Protein AF-A0A2W6CBW2-F1 (afdb_monomer_lite)

pLDDT: mean 90.57, std 8.63, range [43.09, 98.19]

Foldseek 3Di:
DDPVVVVVVVVVVVVVVLLVVLVVVVVQLVVVVVVVVVDDDDCVVPPVVVVVVVVVVVVVLVVCCVVPVLSNLVVLLVVLVVLLVVLVVVLVVCVCQVVAADDDPCCVPNHHDRTPNVSSNVSSVSSVVSNVVSVVVSPDDPDD

Sequence (144 aa):
MTHEELRRAHDRVATSRAEQDNEMFHLLIIEELIAKAGRRQPQIKFFWLPQSIAFVYYQLSWLHFVLNPSWSYRLNADFEDHAEHEYMTMVAENPDWDSEPFESSFADDFGHFDSLADAFRQIGHDERVHKLESEALMTKPRFR

Structure (mmCIF, N/CA/C/O backbone):
data_AF-A0A2W6CBW2-F1
#
_entry.id   AF-A0A2W6CBW2-F1
#
loop_
_atom_site.group_PDB
_atom_site.id
_atom_site.type_symbol
_atom_site.label_atom_id
_atom_site.label_alt_id
_atom_site.label_comp_id
_atom_site.label_asym_id
_atom_site.label_entity_id
_atom_site.label_seq_id
_atom_site.pdbx_PDB_ins_code
_atom_site.Cartn_x
_atom_site.Cartn_y
_atom_site.Cartn_z
_atom_site.occupancy
_atom_site.B_iso_or_equiv
_atom_site.auth_seq_id
_atom_site.auth_comp_id
_atom_site.auth_asym_id
_atom_site.auth_atom_id
_atom_site.pdbx_PDB_model_num
ATOM 1 N N . MET A 1 1 ? 7.281 -3.355 -34.199 1.00 60.97 1 MET A N 1
ATOM 2 C CA . MET A 1 1 ? 6.600 -3.990 -33.063 1.00 60.97 1 MET A CA 1
ATOM 3 C C . MET A 1 1 ? 5.712 -5.101 -33.595 1.00 60.97 1 MET A C 1
ATOM 5 O O . MET A 1 1 ? 4.825 -4.814 -34.393 1.00 60.97 1 MET A O 1
ATOM 9 N N . THR A 1 2 ? 6.008 -6.352 -33.266 1.00 84.38 2 THR A N 1
ATOM 10 C CA . THR A 1 2 ? 5.213 -7.527 -33.647 1.00 84.38 2 THR A CA 1
ATOM 11 C C . THR A 1 2 ? 3.962 -7.637 -32.765 1.00 84.38 2 THR A C 1
ATOM 13 O O . THR A 1 2 ? 3.872 -7.008 -31.710 1.00 84.38 2 THR A O 1
ATOM 16 N N . HIS A 1 3 ? 2.971 -8.434 -33.179 1.00 82.81 3 HIS A N 1
ATOM 17 C CA . HIS A 1 3 ? 1.759 -8.676 -32.379 1.00 82.81 3 HIS A CA 1
ATOM 18 C C . HIS A 1 3 ? 2.082 -9.275 -30.994 1.00 82.81 3 HIS A C 1
ATOM 20 O O . HIS A 1 3 ? 1.404 -8.983 -30.012 1.00 82.81 3 HIS A O 1
ATOM 26 N N . GLU A 1 4 ? 3.145 -10.077 -30.897 1.00 83.12 4 GLU A N 1
ATOM 27 C CA . GLU A 1 4 ? 3.628 -10.642 -29.634 1.00 83.12 4 GLU A CA 1
ATOM 28 C C . GLU A 1 4 ? 4.209 -9.564 -28.703 1.00 83.12 4 GLU A C 1
ATOM 30 O O . GLU A 1 4 ? 3.902 -9.541 -27.512 1.00 83.12 4 GLU A O 1
ATOM 35 N N . GLU A 1 5 ? 4.989 -8.623 -29.242 1.00 83.25 5 GLU A N 1
ATOM 36 C CA . GLU A 1 5 ? 5.547 -7.500 -28.476 1.00 83.25 5 GLU A CA 1
ATOM 37 C C . GLU A 1 5 ? 4.452 -6.554 -27.964 1.00 83.25 5 GLU A C 1
ATOM 39 O O . GLU A 1 5 ? 4.510 -6.110 -26.819 1.00 83.25 5 GLU A O 1
ATOM 44 N N . LEU A 1 6 ? 3.425 -6.291 -28.782 1.00 86.06 6 LEU A N 1
ATOM 45 C CA . LEU A 1 6 ? 2.241 -5.520 -28.385 1.00 86.06 6 LEU A CA 1
ATOM 46 C C . LEU A 1 6 ? 1.495 -6.181 -27.226 1.00 86.06 6 LEU A C 1
ATOM 48 O O . LEU A 1 6 ? 1.119 -5.504 -26.271 1.00 86.06 6 LEU A O 1
ATOM 52 N N . ARG A 1 7 ? 1.304 -7.502 -27.299 1.00 87.12 7 ARG A N 1
ATOM 53 C CA . ARG A 1 7 ? 0.619 -8.256 -26.248 1.00 87.12 7 ARG A CA 1
ATOM 54 C C . ARG A 1 7 ? 1.418 -8.249 -24.948 1.00 87.12 7 ARG A C 1
ATOM 56 O O . ARG A 1 7 ? 0.867 -7.931 -23.907 1.00 87.12 7 ARG A O 1
ATOM 63 N N . ARG A 1 8 ? 2.736 -8.458 -25.018 1.00 84.88 8 ARG A N 1
ATOM 64 C CA . ARG A 1 8 ? 3.623 -8.367 -23.848 1.00 84.88 8 ARG A CA 1
ATOM 65 C C . ARG A 1 8 ? 3.617 -6.971 -23.213 1.00 84.88 8 ARG A C 1
ATOM 67 O O . ARG A 1 8 ? 3.644 -6.857 -21.991 1.00 84.88 8 ARG A O 1
ATOM 74 N N . ALA A 1 9 ? 3.600 -5.914 -24.026 1.00 84.31 9 ALA A N 1
ATOM 75 C CA . ALA A 1 9 ? 3.503 -4.543 -23.530 1.00 84.31 9 ALA A CA 1
ATOM 76 C C . ALA A 1 9 ? 2.151 -4.280 -22.850 1.00 84.31 9 ALA A C 1
ATOM 78 O O . ALA A 1 9 ? 2.122 -3.691 -21.773 1.00 84.31 9 ALA A O 1
ATOM 79 N N . HIS A 1 10 ? 1.054 -4.752 -23.449 1.00 88.31 10 HIS A N 1
ATOM 80 C CA . HIS A 1 10 ? -0.281 -4.683 -22.857 1.00 88.31 10 HIS A CA 1
ATOM 81 C C . HIS A 1 10 ? -0.342 -5.414 -21.512 1.00 88.31 10 HIS A C 1
ATOM 83 O O . HIS A 1 10 ? -0.787 -4.829 -20.530 1.00 88.31 10 HIS A O 1
ATOM 89 N N . ASP A 1 11 ? 0.155 -6.650 -21.451 1.00 87.38 11 ASP A N 1
ATOM 90 C CA . ASP A 1 11 ? 0.137 -7.459 -20.231 1.00 87.38 11 ASP A CA 1
ATOM 91 C C . ASP A 1 11 ? 0.930 -6.772 -19.112 1.00 87.38 11 ASP A C 1
AT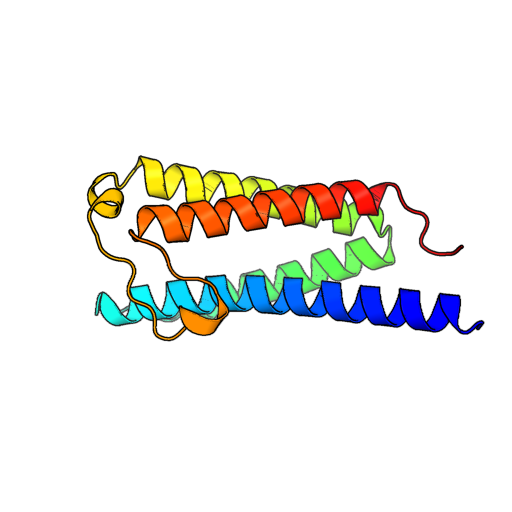OM 93 O O . ASP A 1 11 ? 0.448 -6.667 -17.992 1.00 87.38 11 ASP A O 1
ATOM 97 N N . ARG A 1 12 ? 2.086 -6.174 -19.433 1.00 84.75 12 ARG A N 1
ATOM 98 C CA . ARG A 1 12 ? 2.864 -5.387 -18.464 1.00 84.75 12 ARG A CA 1
ATOM 99 C C . ARG A 1 12 ? 2.113 -4.157 -17.945 1.00 84.75 12 ARG A C 1
ATOM 101 O O . ARG A 1 12 ? 2.240 -3.826 -16.771 1.00 84.75 12 ARG A O 1
ATOM 108 N N . VAL A 1 13 ? 1.368 -3.462 -18.805 1.00 87.06 13 VAL A N 1
ATOM 109 C CA . VAL A 1 13 ? 0.538 -2.320 -18.386 1.00 87.06 13 VAL A CA 1
ATOM 110 C C . VAL A 1 13 ? -0.608 -2.787 -17.493 1.00 87.06 13 VAL A C 1
ATOM 112 O O . VAL A 1 13 ? -0.906 -2.119 -16.510 1.00 87.06 13 VAL A O 1
ATOM 115 N N . ALA A 1 14 ? -1.240 -3.915 -17.821 1.00 89.50 14 ALA A N 1
ATOM 116 C CA . ALA A 1 14 ? -2.316 -4.481 -17.018 1.00 89.50 14 ALA A CA 1
ATOM 117 C C . ALA A 1 14 ? -1.821 -4.889 -15.622 1.00 89.50 14 ALA A C 1
ATOM 119 O O . ALA A 1 14 ? -2.433 -4.491 -14.639 1.00 89.50 14 ALA A O 1
ATOM 120 N N . THR A 1 15 ? -0.685 -5.591 -15.535 1.00 85.50 15 THR A N 1
ATOM 121 C CA . THR A 1 15 ? -0.060 -5.959 -14.255 1.00 85.50 15 THR A CA 1
ATOM 122 C C . THR A 1 15 ? 0.290 -4.725 -13.425 1.00 85.50 15 THR A C 1
ATOM 124 O O . THR A 1 15 ? -0.145 -4.621 -12.290 1.00 85.50 15 THR A O 1
ATOM 127 N N . SER A 1 16 ? 0.962 -3.733 -14.019 1.00 85.25 16 SER A N 1
ATOM 128 C CA . SER A 1 16 ? 1.349 -2.518 -13.288 1.00 85.25 16 SER A CA 1
ATOM 129 C C . SER A 1 16 ? 0.154 -1.699 -12.789 1.00 85.25 16 SER A C 1
ATOM 131 O O . SER A 1 16 ? 0.277 -0.988 -11.798 1.00 85.25 16 SER A O 1
ATOM 133 N N . ARG A 1 17 ? -0.995 -1.762 -13.474 1.00 89.50 17 ARG A N 1
ATOM 134 C CA . ARG A 1 17 ? -2.233 -1.143 -12.983 1.00 89.50 17 ARG A CA 1
ATOM 135 C C . ARG A 1 17 ? -2.816 -1.918 -11.815 1.00 89.50 17 ARG A C 1
ATOM 137 O O . ARG A 1 17 ? -3.189 -1.294 -10.840 1.00 89.50 17 ARG A O 1
ATOM 144 N N . ALA A 1 18 ? -2.846 -3.245 -11.906 1.00 88.94 18 ALA A N 1
ATOM 145 C CA . ALA A 1 18 ? -3.330 -4.082 -10.817 1.00 88.94 18 ALA A CA 1
ATOM 146 C C . ALA A 1 18 ? -2.498 -3.895 -9.535 1.00 88.94 18 ALA A C 1
ATOM 148 O O . ALA A 1 18 ? -3.083 -3.773 -8.468 1.00 88.94 18 ALA A O 1
ATOM 149 N N . GLU A 1 19 ? -1.168 -3.793 -9.646 1.00 88.38 19 GLU A N 1
ATOM 150 C CA . GLU A 1 19 ? -0.273 -3.454 -8.523 1.00 88.38 19 GLU A CA 1
ATOM 151 C C . GLU A 1 19 ? -0.618 -2.074 -7.929 1.00 88.38 19 GLU A C 1
ATOM 153 O O . GLU A 1 19 ? -0.816 -1.938 -6.729 1.00 88.38 19 GLU A O 1
ATOM 158 N N . GLN A 1 20 ? -0.778 -1.041 -8.768 1.00 90.00 20 GLN A N 1
ATOM 159 C CA . GLN A 1 20 ? -1.157 0.303 -8.296 1.00 90.00 20 GLN A CA 1
ATOM 160 C C . GLN A 1 20 ? -2.539 0.345 -7.636 1.00 90.00 20 GLN A C 1
ATOM 162 O O . GLN A 1 20 ? -2.742 1.090 -6.677 1.00 90.00 20 GLN A O 1
ATOM 167 N N . ASP A 1 21 ? -3.491 -0.416 -8.169 1.00 92.75 21 ASP A N 1
ATOM 168 C CA . ASP A 1 21 ? -4.830 -0.518 -7.606 1.00 92.75 21 ASP A CA 1
ATOM 169 C C . ASP A 1 21 ? -4.778 -1.251 -6.252 1.00 92.75 21 ASP A C 1
ATOM 171 O O . ASP A 1 21 ? -5.430 -0.812 -5.309 1.00 92.75 21 ASP A O 1
ATOM 175 N N . ASN A 1 22 ? -3.955 -2.299 -6.116 1.00 94.12 22 ASN A N 1
ATOM 176 C CA . ASN A 1 22 ? -3.745 -3.025 -4.857 1.00 94.12 22 ASN A CA 1
ATOM 177 C C . ASN A 1 22 ? -3.207 -2.106 -3.743 1.00 94.12 22 ASN A C 1
ATOM 179 O O . ASN A 1 22 ? -3.842 -2.003 -2.694 1.00 94.12 22 ASN A O 1
ATOM 183 N N . GLU A 1 23 ? -2.153 -1.336 -4.025 1.00 92.50 23 GLU A N 1
ATOM 184 C CA . GLU A 1 23 ? -1.611 -0.306 -3.119 1.00 92.50 23 GLU A CA 1
ATOM 185 C C . GLU A 1 23 ? -2.668 0.734 -2.708 1.00 92.50 23 GLU A C 1
ATOM 187 O O . GLU A 1 23 ? -2.782 1.148 -1.550 1.00 92.50 23 GLU A O 1
ATOM 192 N N . MET A 1 24 ? -3.496 1.169 -3.666 1.00 94.62 24 MET A N 1
ATOM 193 C CA . MET A 1 24 ? -4.590 2.100 -3.386 1.00 94.62 24 MET A CA 1
ATOM 194 C C . MET A 1 24 ? -5.637 1.472 -2.458 1.00 94.62 24 MET A C 1
ATOM 196 O O . MET A 1 24 ? -6.130 2.145 -1.551 1.00 94.62 24 MET A O 1
ATOM 200 N N . PHE A 1 25 ? -5.976 0.195 -2.649 1.00 95.62 25 PHE A N 1
ATOM 201 C CA . PHE A 1 25 ? -6.925 -0.499 -1.781 1.00 95.62 25 PHE A CA 1
ATOM 202 C C . PHE A 1 25 ? -6.412 -0.637 -0.351 1.00 95.62 25 PHE A C 1
ATOM 204 O O . PHE A 1 25 ? -7.198 -0.422 0.573 1.00 95.62 25 PHE A O 1
ATOM 211 N N . HIS A 1 26 ? -5.117 -0.896 -0.141 1.00 96.06 26 HIS A N 1
ATOM 212 C CA . HIS A 1 26 ? -4.531 -0.907 1.205 1.00 96.06 26 HIS A CA 1
ATOM 213 C C . HIS A 1 26 ? -4.794 0.419 1.933 1.00 96.06 26 HIS A C 1
ATOM 215 O O . HIS A 1 26 ? -5.286 0.431 3.065 1.00 96.06 26 HIS A O 1
ATOM 221 N N . LEU A 1 27 ? -4.551 1.550 1.258 1.00 94.00 27 LEU A N 1
ATOM 222 C CA . LEU A 1 27 ? -4.800 2.886 1.810 1.00 94.00 27 LEU A CA 1
ATOM 223 C C . LEU A 1 27 ? -6.284 3.134 2.100 1.00 94.00 27 LEU A C 1
ATOM 225 O O . LEU A 1 27 ? -6.618 3.644 3.172 1.00 94.00 27 LEU A O 1
ATOM 229 N N . LEU A 1 28 ? -7.172 2.768 1.173 1.00 95.00 28 LEU A N 1
ATOM 230 C CA . LEU A 1 28 ? -8.618 2.957 1.322 1.00 95.00 28 LEU A CA 1
ATOM 231 C C . LEU A 1 28 ? -9.188 2.144 2.489 1.00 95.00 28 LEU A C 1
ATOM 233 O O . LEU A 1 28 ? -10.008 2.656 3.253 1.00 95.00 28 LEU A O 1
ATOM 237 N N . ILE A 1 29 ? -8.723 0.906 2.665 1.00 95.44 29 ILE A N 1
ATOM 238 C CA . ILE A 1 29 ? -9.117 0.046 3.786 1.00 95.44 29 ILE A CA 1
ATOM 239 C C . ILE A 1 29 ? -8.675 0.669 5.110 1.00 95.44 29 ILE A C 1
ATOM 241 O O . ILE A 1 29 ? -9.480 0.803 6.033 1.00 95.44 29 ILE A O 1
ATOM 245 N N . ILE A 1 30 ? -7.419 1.110 5.206 1.00 93.62 30 ILE A N 1
ATOM 246 C CA . ILE A 1 30 ? -6.899 1.745 6.423 1.00 93.62 30 ILE A CA 1
ATOM 247 C 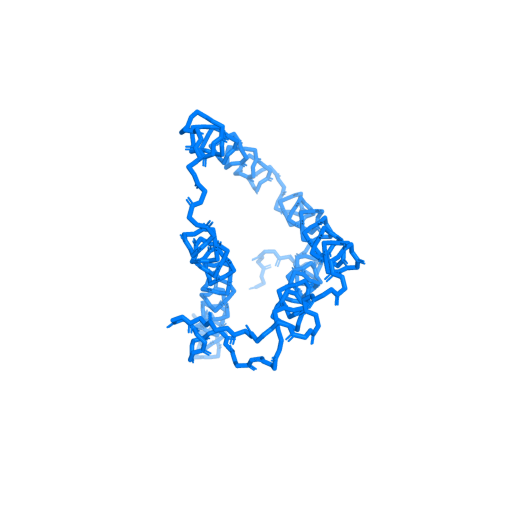C . ILE A 1 30 ? -7.653 3.049 6.724 1.00 93.62 30 ILE A C 1
ATOM 249 O O . ILE A 1 30 ? -7.995 3.310 7.881 1.00 93.62 30 ILE A O 1
ATOM 253 N N . GLU A 1 31 ? -7.957 3.862 5.709 1.00 92.38 31 GLU A N 1
ATOM 254 C CA . GLU A 1 31 ? -8.727 5.097 5.875 1.00 92.38 31 GLU A CA 1
ATOM 255 C C . GLU A 1 31 ? -10.156 4.818 6.363 1.00 92.38 31 GLU A C 1
ATOM 257 O O . GLU A 1 31 ? -10.634 5.484 7.288 1.00 92.38 31 GLU A O 1
ATOM 262 N N . GLU A 1 32 ? -10.820 3.796 5.819 1.00 94.31 32 GLU A N 1
ATOM 263 C CA . GLU A 1 32 ? -12.143 3.369 6.272 1.00 94.31 32 GLU A CA 1
ATOM 264 C C . GLU A 1 32 ? -12.119 2.909 7.738 1.00 94.31 32 GLU A C 1
ATOM 266 O O . GLU A 1 32 ? -12.967 3.329 8.532 1.00 94.31 32 GLU A O 1
ATOM 271 N N . LEU A 1 33 ? -11.126 2.106 8.134 1.00 93.31 33 LEU A N 1
ATOM 272 C CA . LEU A 1 33 ? -10.953 1.656 9.519 1.00 93.31 33 LEU A CA 1
ATOM 273 C C . LEU A 1 33 ? -10.706 2.836 10.472 1.00 93.31 33 LEU A C 1
ATOM 275 O O . LEU A 1 33 ? -11.318 2.928 11.542 1.00 93.31 33 LEU A O 1
ATOM 279 N N . ILE A 1 34 ? -9.862 3.789 10.072 1.00 91.19 34 ILE A N 1
ATOM 280 C CA . ILE A 1 34 ? -9.609 5.024 10.826 1.00 91.19 34 ILE A CA 1
ATOM 281 C C . ILE A 1 34 ? -10.895 5.843 10.987 1.00 91.19 34 ILE A C 1
ATOM 283 O O . ILE A 1 34 ? -11.176 6.344 12.083 1.00 91.19 34 ILE A O 1
ATOM 287 N N . ALA A 1 35 ? -11.681 5.980 9.917 1.00 91.06 35 ALA A N 1
ATOM 288 C CA . ALA A 1 35 ? -12.945 6.701 9.940 1.00 91.06 35 ALA A CA 1
ATOM 289 C C . ALA A 1 35 ? -13.958 6.024 10.878 1.00 91.06 35 ALA A C 1
ATOM 291 O O . ALA A 1 35 ? -14.583 6.706 11.697 1.00 91.06 35 ALA A O 1
ATOM 292 N N . LYS A 1 36 ? -14.059 4.686 10.833 1.00 91.19 36 LYS A N 1
ATOM 293 C CA . LYS A 1 36 ? -14.906 3.878 11.729 1.00 91.19 36 LYS A CA 1
ATOM 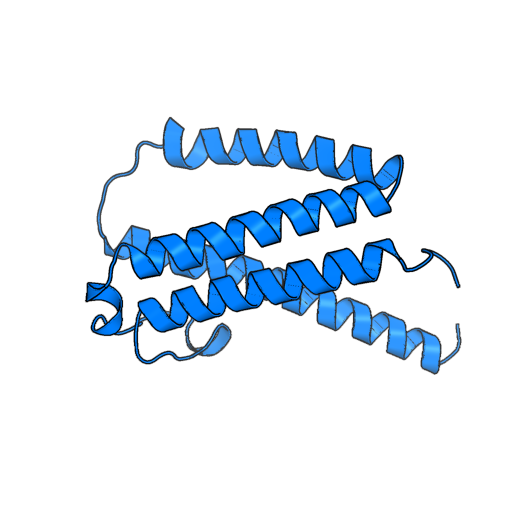294 C C . LYS A 1 36 ? -14.500 4.004 13.198 1.00 91.19 36 LYS A C 1
ATOM 296 O O . LYS A 1 36 ? -15.368 4.084 14.064 1.00 91.19 36 LYS A O 1
ATOM 301 N N . ALA A 1 37 ? -13.203 4.120 13.490 1.00 88.94 37 ALA A N 1
ATOM 302 C CA . ALA A 1 37 ? -12.708 4.311 14.854 1.00 88.94 37 ALA A CA 1
ATOM 303 C C . ALA A 1 37 ? -13.136 5.655 15.486 1.00 88.94 37 ALA A C 1
ATOM 305 O O . ALA A 1 37 ? -12.986 5.842 16.697 1.00 88.94 37 ALA A O 1
ATOM 306 N N . GLY A 1 38 ? -13.635 6.616 14.694 1.00 86.31 38 GLY A N 1
ATOM 307 C CA . GLY A 1 38 ? -14.207 7.881 15.175 1.00 86.31 38 GLY A CA 1
ATOM 308 C C . GLY A 1 38 ? -13.211 8.823 15.866 1.00 86.31 38 GLY A C 1
ATOM 309 O O . GLY A 1 38 ? -13.608 9.800 16.509 1.00 86.31 38 GLY A O 1
ATOM 310 N N . ARG A 1 39 ? -11.904 8.548 15.771 1.00 84.25 39 ARG A N 1
ATOM 311 C CA . ARG A 1 39 ? -10.860 9.321 16.456 1.00 84.25 39 ARG A CA 1
ATOM 312 C C . ARG A 1 39 ? -10.520 10.579 15.662 1.00 84.25 39 ARG A C 1
ATOM 314 O O . ARG A 1 39 ? -10.154 10.516 14.493 1.00 84.25 39 ARG A O 1
ATOM 321 N N . ARG A 1 40 ? -10.564 11.744 16.316 1.00 80.19 40 ARG A N 1
ATOM 322 C CA . ARG A 1 40 ? -10.103 13.000 15.705 1.00 80.19 40 ARG A CA 1
ATOM 323 C C . ARG A 1 40 ? -8.586 12.998 15.560 1.00 80.19 40 ARG A C 1
ATOM 325 O O . ARG A 1 40 ? -7.868 12.959 16.557 1.00 80.19 40 ARG A O 1
ATOM 332 N N . GLN A 1 41 ? -8.114 13.105 14.323 1.00 84.19 41 GLN A N 1
ATOM 333 C CA . GLN A 1 41 ? -6.693 13.163 14.009 1.00 84.19 41 GLN A CA 1
ATOM 334 C C . GLN A 1 41 ? -6.228 14.613 13.773 1.00 84.19 41 GLN A C 1
ATOM 336 O O . GLN A 1 41 ? -6.856 15.347 13.005 1.00 84.19 41 GLN A O 1
ATOM 341 N N . PRO A 1 42 ? -5.138 15.075 14.415 1.00 88.62 42 PRO A N 1
ATOM 342 C CA . PRO A 1 42 ? -4.566 16.389 14.139 1.00 88.62 42 PRO A CA 1
ATOM 343 C C . PRO A 1 42 ? -4.012 16.470 12.708 1.00 88.62 42 PRO A C 1
ATOM 345 O O . PRO A 1 42 ? -3.070 15.761 12.355 1.00 88.62 42 PRO A O 1
ATOM 348 N N . GLN A 1 43 ? -4.542 17.403 11.911 1.00 86.44 43 GLN A N 1
ATOM 349 C CA . GLN A 1 43 ? -4.216 17.549 10.483 1.00 86.44 43 GLN A CA 1
ATOM 350 C C . GLN A 1 43 ? -2.722 17.760 10.195 1.00 86.44 43 GLN A C 1
ATOM 352 O O . GLN A 1 43 ? -2.219 17.291 9.182 1.00 86.44 43 GLN A O 1
ATOM 357 N N . ILE A 1 44 ? -1.972 18.429 11.075 1.00 88.00 44 ILE A N 1
ATOM 358 C CA . ILE A 1 44 ? -0.527 18.617 10.858 1.00 88.00 44 ILE A CA 1
ATOM 359 C C . ILE A 1 44 ? 0.203 17.268 10.834 1.00 88.00 44 ILE A C 1
ATOM 361 O O . ILE A 1 44 ? 1.027 17.028 9.956 1.00 88.00 44 ILE A O 1
ATOM 365 N N . LYS A 1 45 ? -0.123 16.377 11.777 1.00 88.44 45 LYS A N 1
ATOM 366 C CA . LYS A 1 45 ? 0.549 15.083 11.921 1.00 88.44 45 LYS A CA 1
ATOM 367 C C . LYS A 1 45 ? 0.075 14.067 10.883 1.00 88.44 45 LYS A C 1
ATOM 369 O O . LYS A 1 45 ? 0.895 13.313 10.384 1.00 88.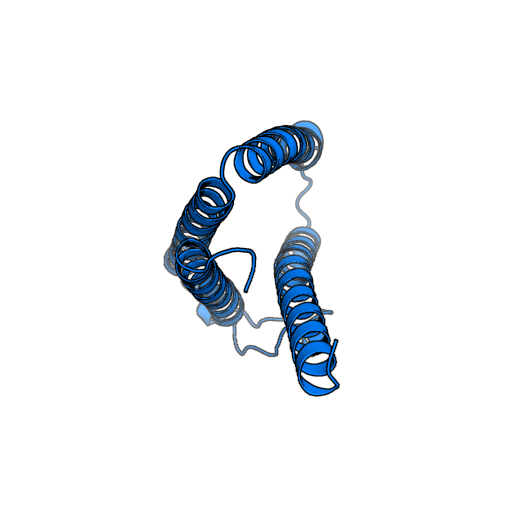44 45 LYS A O 1
ATOM 374 N N . PHE A 1 46 ? -1.222 14.042 10.585 1.00 86.50 46 PHE A N 1
ATOM 375 C CA . PHE A 1 46 ? -1.829 12.976 9.779 1.00 86.50 46 PHE A CA 1
ATOM 376 C C . PHE A 1 46 ? -2.130 13.372 8.328 1.00 86.50 46 PHE A C 1
ATOM 378 O O . PHE A 1 46 ? -2.461 12.511 7.529 1.00 86.50 46 PHE A O 1
ATOM 385 N N . PHE A 1 47 ? -1.972 14.648 7.962 1.00 88.31 47 PHE A N 1
ATOM 386 C CA . PHE A 1 47 ? -2.088 15.104 6.573 1.00 88.31 47 PHE A CA 1
ATOM 387 C C . PHE A 1 47 ? -0.796 15.777 6.099 1.00 88.31 47 PHE A C 1
ATOM 389 O O . PHE A 1 47 ? -0.106 15.252 5.232 1.00 88.31 47 PHE A O 1
ATOM 396 N N . TRP A 1 48 ? -0.403 16.905 6.696 1.00 92.31 48 TRP A N 1
ATOM 397 C CA . TRP A 1 48 ? 0.720 17.705 6.178 1.00 92.31 48 TRP A CA 1
ATOM 398 C C . TRP A 1 48 ? 2.075 17.004 6.255 1.00 92.31 48 TRP A C 1
ATOM 400 O O . TRP A 1 48 ? 2.885 17.128 5.333 1.00 92.31 48 TRP A O 1
ATOM 410 N N . LEU A 1 49 ? 2.327 16.269 7.338 1.00 91.81 49 LEU A N 1
ATOM 411 C CA . LEU A 1 49 ? 3.558 15.506 7.489 1.00 91.81 49 LEU A CA 1
ATOM 412 C C . LEU A 1 49 ? 3.667 14.385 6.429 1.00 91.81 49 LEU A C 1
ATOM 414 O O . LEU A 1 49 ? 4.654 14.417 5.693 1.00 91.81 49 LEU A O 1
ATOM 418 N N . PRO A 1 50 ? 2.675 13.482 6.250 1.00 89.81 50 PRO A N 1
ATOM 419 C CA . PRO A 1 50 ? 2.676 12.512 5.152 1.00 89.81 50 PRO A CA 1
ATOM 420 C C . PRO A 1 50 ? 2.857 13.139 3.768 1.00 89.81 50 PRO A C 1
ATOM 422 O O . PRO A 1 50 ? 3.685 12.666 2.999 1.00 89.81 50 PRO A O 1
ATOM 425 N N . GLN A 1 51 ? 2.168 14.246 3.466 1.00 92.50 51 GLN A N 1
ATOM 426 C CA . GLN A 1 51 ? 2.312 14.937 2.176 1.00 92.50 51 GLN A CA 1
ATOM 427 C C . GLN A 1 51 ? 3.737 15.463 1.949 1.00 92.50 51 GLN A C 1
ATOM 429 O O . GLN A 1 51 ? 4.281 15.366 0.850 1.00 92.50 51 GLN A O 1
ATOM 434 N N . SER A 1 52 ? 4.370 15.991 2.999 1.00 92.44 52 SER A N 1
ATOM 435 C CA . SER A 1 52 ? 5.752 16.479 2.922 1.00 92.44 52 SER A CA 1
ATOM 436 C C . SER A 1 52 ? 6.737 15.329 2.705 1.00 92.44 52 SER A C 1
ATOM 438 O O . SER A 1 52 ? 7.647 15.437 1.885 1.00 92.44 52 SER A O 1
ATOM 440 N N . ILE A 1 53 ? 6.530 14.218 3.417 1.00 92.31 53 ILE A N 1
ATOM 441 C CA . ILE A 1 53 ? 7.324 12.995 3.288 1.00 92.31 53 ILE A CA 1
ATOM 442 C C . ILE A 1 53 ? 7.180 12.415 1.872 1.00 92.31 53 ILE A C 1
ATOM 444 O O . ILE A 1 53 ? 8.189 12.192 1.206 1.00 92.31 53 ILE A O 1
ATOM 448 N N . ALA A 1 54 ? 5.949 12.264 1.376 1.00 90.19 54 ALA A N 1
ATOM 449 C CA . ALA A 1 54 ? 5.657 11.776 0.029 1.00 90.19 54 ALA A CA 1
ATOM 450 C C . ALA A 1 54 ? 6.313 12.647 -1.051 1.00 90.19 54 ALA A C 1
ATOM 452 O O . ALA A 1 54 ? 6.932 12.127 -1.979 1.00 90.19 54 ALA A O 1
ATOM 453 N N . PHE A 1 55 ? 6.255 13.976 -0.906 1.00 93.31 55 PHE A N 1
ATOM 454 C CA . PHE A 1 55 ? 6.923 14.890 -1.830 1.00 93.31 55 PHE A CA 1
ATOM 455 C C . PHE A 1 55 ? 8.437 14.658 -1.873 1.00 93.31 55 PHE A C 1
ATOM 457 O O . PHE A 1 55 ? 9.001 14.529 -2.959 1.00 93.31 55 PHE A O 1
ATOM 464 N N . VAL A 1 56 ? 9.100 14.585 -0.714 1.00 93.19 56 VAL A N 1
ATOM 465 C CA . VAL A 1 56 ? 10.549 14.337 -0.643 1.00 93.19 56 VAL A CA 1
ATOM 466 C C . VAL A 1 56 ? 10.895 12.987 -1.269 1.00 93.19 56 VAL A C 1
ATOM 468 O O . VAL A 1 56 ? 11.808 12.914 -2.094 1.00 93.19 56 VAL A O 1
ATOM 471 N N . TYR A 1 57 ? 10.143 11.936 -0.942 1.00 88.31 57 TYR A N 1
ATOM 472 C CA . TYR A 1 57 ? 10.385 10.602 -1.487 1.00 88.31 57 TYR A CA 1
ATOM 473 C C . TYR A 1 57 ? 10.181 10.519 -2.990 1.00 88.31 57 TYR A C 1
ATOM 475 O O . TYR A 1 57 ? 10.977 9.867 -3.665 1.00 88.31 57 TYR A O 1
ATOM 483 N N . TYR A 1 58 ? 9.191 11.220 -3.538 1.00 90.44 58 TYR A N 1
ATOM 484 C CA . TYR A 1 58 ? 9.018 11.306 -4.982 1.00 90.44 58 TYR A CA 1
ATOM 485 C C . TYR A 1 58 ? 10.271 11.883 -5.660 1.00 90.44 58 TYR A C 1
ATOM 487 O O . TYR A 1 58 ? 10.763 11.311 -6.634 1.00 90.44 58 TYR A O 1
ATOM 495 N N . GLN A 1 59 ? 10.844 12.968 -5.117 1.00 93.19 59 GLN A N 1
ATOM 496 C CA . GLN A 1 59 ? 12.066 13.560 -5.679 1.00 93.19 59 GLN A CA 1
ATOM 497 C C . GLN A 1 59 ? 13.257 12.592 -5.608 1.00 93.19 59 GLN A C 1
ATOM 499 O O . GLN A 1 59 ? 14.008 12.467 -6.577 1.00 93.19 59 GLN A O 1
ATOM 504 N N . LEU A 1 60 ? 13.425 11.892 -4.480 1.00 90.06 60 LEU A N 1
ATOM 505 C CA . LEU A 1 60 ? 14.508 10.920 -4.293 1.00 90.06 60 LEU A CA 1
ATOM 506 C C . LEU A 1 60 ? 14.364 9.714 -5.226 1.00 90.06 60 LEU A C 1
ATOM 508 O O . LEU A 1 60 ? 15.336 9.323 -5.874 1.00 90.06 60 LEU A O 1
ATOM 512 N N . SER A 1 61 ? 13.154 9.171 -5.343 1.00 85.12 61 SER A N 1
ATOM 513 C CA . SER A 1 61 ? 12.845 8.028 -6.206 1.00 85.12 61 SER A CA 1
ATOM 514 C C . SER A 1 61 ? 13.072 8.374 -7.673 1.00 85.12 61 SER A C 1
ATOM 516 O O . SER A 1 61 ? 13.733 7.630 -8.396 1.00 85.12 61 SER A O 1
ATOM 518 N N . TRP A 1 62 ? 12.615 9.553 -8.106 1.00 89.88 62 TRP A N 1
ATOM 519 C CA . TRP A 1 62 ? 12.867 10.045 -9.458 1.00 89.88 62 TRP A CA 1
ATOM 520 C C . TRP A 1 62 ? 14.365 10.214 -9.738 1.00 89.88 62 TRP A C 1
ATOM 522 O O . TRP A 1 62 ? 14.856 9.751 -10.771 1.00 89.88 62 TRP A O 1
ATOM 532 N N . LEU A 1 63 ? 15.115 10.819 -8.811 1.00 91.50 63 LEU A N 1
ATOM 533 C CA . LEU A 1 63 ? 16.560 10.992 -8.956 1.00 91.50 63 LEU A CA 1
ATOM 534 C C . LEU A 1 63 ? 17.281 9.638 -9.048 1.00 91.50 63 LEU A C 1
ATOM 536 O O . LEU A 1 63 ? 18.117 9.449 -9.932 1.00 91.50 63 LEU A O 1
ATOM 540 N N . HIS A 1 64 ? 16.930 8.684 -8.181 1.00 85.38 64 HIS A N 1
ATOM 541 C CA . HIS A 1 64 ? 17.446 7.316 -8.234 1.00 85.38 64 HIS A CA 1
ATOM 542 C C . HIS A 1 64 ? 17.151 6.672 -9.585 1.00 85.38 64 HIS A C 1
ATOM 544 O O . HIS A 1 64 ? 18.060 6.141 -10.216 1.00 85.38 64 HIS A O 1
ATOM 550 N N . PHE A 1 65 ? 15.912 6.773 -10.061 1.00 83.38 65 PHE A N 1
ATOM 551 C CA . PHE A 1 65 ? 15.499 6.179 -11.323 1.00 83.38 65 PHE A CA 1
ATOM 552 C C . PHE A 1 65 ? 16.274 6.736 -12.525 1.00 83.38 65 PHE A C 1
ATOM 554 O O . PHE A 1 65 ? 16.680 5.971 -13.402 1.00 83.38 65 PHE A O 1
ATOM 561 N N . VAL A 1 66 ? 16.512 8.052 -12.569 1.00 86.62 66 VAL A N 1
ATOM 562 C CA . VAL A 1 66 ? 17.262 8.695 -13.661 1.00 86.62 66 VAL A CA 1
ATOM 563 C C . VAL A 1 66 ? 18.748 8.331 -13.624 1.00 86.62 66 VAL A C 1
ATOM 565 O O . VAL A 1 66 ? 19.344 8.115 -14.679 1.00 86.62 66 VAL A O 1
ATOM 568 N N . LEU A 1 67 ? 19.353 8.255 -12.434 1.00 88.75 67 LEU A N 1
ATOM 569 C CA . LEU A 1 67 ? 20.777 7.944 -12.280 1.00 88.75 67 LEU A CA 1
ATOM 570 C C . LEU A 1 67 ? 21.073 6.456 -12.488 1.00 88.75 67 LEU A C 1
ATOM 572 O O . LEU A 1 67 ? 21.997 6.099 -13.220 1.00 88.75 67 LEU A O 1
ATOM 576 N N . ASN A 1 68 ? 20.304 5.588 -11.835 1.00 83.75 68 ASN A N 1
ATOM 577 C CA . ASN A 1 68 ? 20.397 4.146 -11.978 1.00 83.75 68 ASN A CA 1
ATOM 578 C C . ASN A 1 68 ? 19.063 3.480 -11.593 1.00 83.75 68 ASN A C 1
ATOM 580 O O . ASN A 1 68 ? 18.769 3.342 -10.403 1.00 83.75 68 ASN A O 1
ATOM 584 N N . PRO A 1 69 ? 18.286 2.979 -12.569 1.00 82.44 69 PRO A N 1
ATOM 585 C CA . PRO A 1 69 ? 16.998 2.345 -12.308 1.00 82.44 69 PRO A CA 1
ATOM 586 C C . PRO A 1 69 ? 17.040 1.230 -11.254 1.00 82.44 69 PRO A C 1
ATOM 588 O O . PRO A 1 69 ? 16.084 1.081 -10.497 1.00 82.44 69 PRO A O 1
ATOM 591 N N . SER A 1 70 ? 18.145 0.481 -11.140 1.00 86.19 70 SER A N 1
ATOM 592 C CA . SER A 1 70 ? 18.258 -0.579 -10.128 1.00 86.19 70 SER A CA 1
ATOM 593 C C . SER A 1 70 ? 18.262 -0.040 -8.698 1.00 86.19 70 SER A C 1
ATOM 595 O O . SER A 1 70 ? 17.833 -0.741 -7.787 1.00 86.19 70 SER A O 1
ATOM 597 N N . TRP A 1 71 ? 18.691 1.207 -8.481 1.00 87.75 71 TRP A N 1
ATOM 598 C CA . TRP A 1 71 ? 18.610 1.849 -7.170 1.00 87.75 71 TRP A CA 1
ATOM 599 C C . TRP A 1 71 ? 17.182 2.225 -6.799 1.00 87.75 71 TRP A C 1
ATOM 601 O O . TRP A 1 71 ? 16.866 2.218 -5.616 1.00 87.75 71 TRP A O 1
ATOM 611 N N . SER A 1 72 ? 16.340 2.553 -7.782 1.00 88.00 72 SER A N 1
ATOM 612 C CA . SER A 1 72 ? 14.916 2.801 -7.541 1.00 88.00 72 SER A CA 1
ATOM 613 C C . SER A 1 72 ? 14.208 1.505 -7.160 1.00 88.00 72 SER A C 1
ATOM 615 O O . SER A 1 72 ? 13.450 1.498 -6.203 1.00 88.00 72 SER A O 1
ATOM 617 N N . TYR A 1 73 ? 14.497 0.404 -7.861 1.00 88.50 73 TYR A N 1
ATOM 618 C CA . TYR A 1 73 ? 13.918 -0.900 -7.528 1.00 88.50 73 TYR A CA 1
ATOM 619 C C . TYR A 1 73 ? 14.414 -1.439 -6.186 1.00 88.50 73 TYR A C 1
ATOM 621 O O . TYR A 1 73 ? 13.626 -1.999 -5.439 1.00 88.50 73 TYR A O 1
ATOM 629 N N . ARG A 1 74 ? 15.693 -1.228 -5.845 1.00 91.00 74 ARG A N 1
ATOM 630 C CA . ARG A 1 74 ? 16.202 -1.585 -4.515 1.00 91.00 74 ARG A CA 1
ATOM 631 C C . ARG A 1 74 ? 15.524 -0.781 -3.413 1.00 91.00 74 ARG A C 1
ATOM 633 O O . ARG A 1 74 ? 15.113 -1.358 -2.425 1.00 91.00 74 ARG A O 1
ATOM 640 N N . LEU A 1 75 ? 15.394 0.532 -3.610 1.00 90.75 75 LEU A N 1
ATOM 641 C CA . LEU A 1 75 ? 14.693 1.388 -2.660 1.00 90.75 75 LEU A CA 1
ATOM 642 C C . LEU A 1 75 ? 13.237 0.934 -2.479 1.00 90.75 75 LEU A C 1
ATOM 644 O O . LEU A 1 75 ? 12.763 0.909 -1.353 1.00 90.75 75 LEU A O 1
ATOM 648 N N . ASN A 1 76 ? 12.560 0.542 -3.564 1.00 91.50 76 ASN A N 1
ATOM 649 C CA . ASN A 1 76 ? 11.217 -0.027 -3.481 1.00 91.50 76 ASN A CA 1
ATOM 650 C C . ASN A 1 76 ? 11.208 -1.317 -2.655 1.00 91.50 76 ASN A C 1
ATOM 652 O O . ASN A 1 76 ? 10.479 -1.398 -1.683 1.00 91.50 76 ASN A O 1
ATOM 656 N N . ALA A 1 77 ? 12.091 -2.272 -2.964 1.00 93.75 77 ALA A N 1
ATOM 657 C CA . ALA A 1 77 ? 12.200 -3.523 -2.211 1.00 93.75 77 ALA A CA 1
ATOM 658 C C . ALA A 1 77 ? 12.463 -3.303 -0.708 1.00 93.75 77 ALA A C 1
ATOM 660 O O . ALA A 1 77 ? 11.906 -4.028 0.111 1.00 93.75 77 ALA A O 1
ATOM 661 N N . ASP A 1 78 ? 13.267 -2.297 -0.344 1.00 93.81 78 ASP A N 1
ATOM 662 C CA . ASP A 1 78 ? 13.503 -1.929 1.056 1.00 93.81 78 ASP A CA 1
ATOM 663 C C . ASP A 1 78 ? 12.220 -1.384 1.730 1.00 93.81 78 ASP A C 1
ATOM 665 O O . ASP A 1 78 ? 12.005 -1.627 2.918 1.00 93.81 78 ASP A O 1
ATOM 669 N N . PHE A 1 79 ? 11.358 -0.666 0.995 1.00 92.81 79 PHE A N 1
ATOM 670 C CA . PHE A 1 79 ? 10.052 -0.231 1.506 1.00 92.81 79 PHE A CA 1
ATOM 671 C C . PHE A 1 79 ? 9.094 -1.397 1.688 1.00 92.81 79 PHE A C 1
ATOM 673 O O . PHE A 1 79 ? 8.503 -1.505 2.757 1.00 92.81 79 PHE A O 1
ATOM 680 N N . GLU A 1 80 ? 9.000 -2.278 0.696 1.00 95.75 80 GLU A N 1
ATOM 681 C CA . GLU A 1 80 ? 8.109 -3.435 0.768 1.00 95.75 80 GLU A CA 1
ATOM 682 C C . GLU A 1 80 ? 8.512 -4.398 1.892 1.00 95.75 80 GLU A C 1
ATOM 684 O O . GLU A 1 80 ? 7.662 -4.939 2.593 1.00 95.75 80 GLU A O 1
ATOM 689 N N . ASP A 1 81 ? 9.818 -4.584 2.132 1.00 96.62 81 ASP A N 1
ATOM 690 C CA . ASP A 1 81 ? 10.314 -5.376 3.267 1.00 96.62 81 ASP A CA 1
ATOM 691 C C . ASP A 1 81 ? 9.908 -4.763 4.612 1.00 96.62 81 ASP A C 1
ATOM 693 O O . ASP A 1 81 ? 9.497 -5.471 5.535 1.00 96.62 81 ASP A O 1
ATOM 697 N N . HIS A 1 82 ? 9.993 -3.434 4.714 1.00 95.88 82 HIS A N 1
ATOM 698 C CA . HIS A 1 82 ? 9.562 -2.717 5.904 1.00 95.88 82 HIS A CA 1
ATOM 699 C C . HIS A 1 82 ? 8.042 -2.790 6.089 1.00 95.88 82 HIS A C 1
ATOM 701 O O . HIS A 1 82 ? 7.593 -3.074 7.195 1.00 95.88 82 HIS A O 1
ATOM 707 N N . ALA A 1 83 ? 7.258 -2.589 5.028 1.00 96.12 83 ALA A N 1
ATOM 708 C CA . ALA A 1 83 ? 5.801 -2.665 5.067 1.00 96.12 83 ALA A CA 1
ATOM 709 C C . ALA A 1 83 ? 5.324 -4.072 5.465 1.00 96.12 83 ALA A C 1
ATOM 711 O O . ALA A 1 83 ? 4.563 -4.201 6.425 1.00 96.12 83 ALA A O 1
ATOM 712 N N . GLU A 1 84 ? 5.857 -5.129 4.832 1.00 97.62 84 GLU A N 1
ATOM 713 C CA . GLU A 1 84 ? 5.622 -6.529 5.222 1.00 97.62 84 GLU A CA 1
ATOM 714 C C . GLU A 1 84 ? 5.877 -6.717 6.726 1.00 97.62 84 GLU A C 1
ATOM 716 O O . GLU A 1 84 ? 5.031 -7.246 7.450 1.00 97.62 84 GLU A O 1
ATOM 721 N N . HIS A 1 85 ? 7.030 -6.254 7.219 1.00 97.56 85 HIS A N 1
ATOM 722 C CA . HIS A 1 85 ? 7.396 -6.397 8.624 1.00 97.56 85 HIS A CA 1
ATOM 723 C C . HIS A 1 85 ? 6.441 -5.662 9.574 1.00 97.56 85 HIS A C 1
ATOM 725 O O . HIS A 1 85 ? 6.026 -6.236 10.586 1.00 97.56 85 HIS A O 1
ATOM 731 N N . GLU A 1 86 ? 6.091 -4.413 9.268 1.00 97.69 86 GLU A N 1
ATOM 732 C CA . GLU A 1 86 ? 5.213 -3.591 10.102 1.00 97.69 86 GLU A CA 1
ATOM 733 C C . GLU A 1 86 ? 3.795 -4.169 10.156 1.00 97.69 86 GLU A C 1
ATOM 735 O O . GLU A 1 86 ? 3.238 -4.287 11.246 1.00 97.69 86 GLU A O 1
ATOM 740 N N . TYR A 1 87 ? 3.227 -4.625 9.033 1.00 97.56 87 TYR A N 1
ATOM 741 C CA . TYR A 1 87 ? 1.904 -5.260 9.038 1.00 97.56 87 TYR A CA 1
ATOM 742 C C . TYR A 1 87 ? 1.892 -6.565 9.838 1.00 97.56 87 TYR A C 1
ATOM 744 O O . TYR A 1 87 ? 0.988 -6.783 10.649 1.00 97.56 87 TYR A O 1
ATOM 752 N N . MET A 1 88 ? 2.912 -7.415 9.678 1.00 97.06 88 MET A N 1
ATOM 753 C CA . MET A 1 88 ? 3.013 -8.659 10.452 1.00 97.06 88 MET A CA 1
ATOM 754 C C . MET A 1 88 ? 3.185 -8.388 11.948 1.00 97.06 88 MET A C 1
ATOM 756 O O . MET A 1 88 ? 2.585 -9.075 12.777 1.00 97.06 88 MET A O 1
ATOM 760 N N . THR A 1 89 ? 3.973 -7.371 12.297 1.00 97.94 89 THR A N 1
ATOM 761 C CA . THR A 1 89 ? 4.161 -6.938 13.686 1.00 97.94 89 THR A CA 1
ATOM 762 C C . THR A 1 89 ? 2.861 -6.390 14.258 1.00 97.94 89 THR A C 1
ATOM 764 O O . THR A 1 89 ? 2.448 -6.806 15.336 1.00 97.94 89 THR A O 1
ATOM 767 N N . MET A 1 90 ? 2.155 -5.545 13.508 1.00 96.50 90 MET A N 1
ATOM 768 C CA . MET A 1 90 ? 0.878 -4.969 13.913 1.00 96.50 90 MET A CA 1
ATOM 769 C C . MET A 1 90 ? -0.173 -6.051 14.188 1.00 96.50 90 MET A C 1
ATOM 771 O O . MET A 1 90 ? -0.858 -5.982 15.206 1.00 96.50 90 MET A O 1
ATOM 775 N N . VAL A 1 91 ? -0.273 -7.085 13.347 1.00 97.69 91 VAL A N 1
ATOM 776 C CA . VAL A 1 91 ? -1.164 -8.229 13.607 1.00 97.69 91 VAL A CA 1
ATOM 777 C C . VAL A 1 91 ? -0.725 -9.000 14.856 1.00 97.69 91 VAL A C 1
ATOM 779 O O . VAL A 1 91 ? -1.558 -9.332 15.696 1.00 97.69 91 VAL A O 1
ATOM 782 N N . ALA A 1 92 ? 0.575 -9.258 15.023 1.00 97.50 92 ALA A N 1
ATOM 783 C CA . ALA A 1 92 ? 1.095 -9.974 16.190 1.00 97.50 92 ALA A CA 1
ATOM 784 C C . ALA A 1 92 ? 0.866 -9.220 17.515 1.00 97.50 92 ALA A C 1
ATOM 786 O O . ALA A 1 92 ? 0.645 -9.845 18.554 1.00 97.50 92 ALA A O 1
ATOM 787 N N . GLU A 1 93 ? 0.903 -7.888 17.487 1.00 98.12 93 GLU A N 1
ATOM 788 C CA . GLU A 1 93 ? 0.648 -7.026 18.644 1.00 98.12 93 GLU A CA 1
ATOM 789 C C . GLU A 1 93 ? -0.847 -6.883 18.984 1.00 98.12 93 GLU A C 1
ATOM 791 O O . GLU A 1 93 ? -1.177 -6.458 20.093 1.00 98.12 93 GLU A O 1
ATOM 796 N N . ASN A 1 94 ? -1.753 -7.268 18.075 1.00 97.56 94 ASN A N 1
ATOM 797 C CA . ASN A 1 94 ? -3.204 -7.126 18.228 1.00 97.56 94 ASN A CA 1
ATOM 798 C C . ASN A 1 94 ? -3.933 -8.474 18.019 1.00 97.56 94 ASN A C 1
ATOM 800 O O . ASN A 1 94 ? -4.696 -8.619 17.065 1.00 97.56 94 ASN A O 1
ATOM 804 N N . PRO A 1 95 ? -3.758 -9.465 18.918 1.00 96.56 95 PRO A N 1
ATOM 805 C CA . PRO A 1 95 ? -4.343 -10.803 18.757 1.00 96.56 95 PRO A CA 1
ATOM 806 C C . PRO A 1 95 ? -5.881 -10.814 18.747 1.00 96.56 95 PRO A C 1
ATOM 808 O O . PRO A 1 95 ? -6.488 -11.739 18.217 1.00 96.56 95 PRO A O 1
ATOM 811 N N . ASP A 1 96 ? -6.530 -9.788 19.306 1.00 97.56 96 ASP A N 1
ATOM 812 C CA . ASP A 1 96 ? -7.992 -9.670 19.287 1.00 97.56 96 ASP A CA 1
ATOM 813 C C . ASP A 1 96 ? -8.546 -9.513 17.855 1.00 97.56 96 ASP A C 1
ATOM 815 O O . ASP A 1 96 ? -9.696 -9.876 17.596 1.00 97.56 96 ASP A O 1
ATOM 819 N N . TRP A 1 97 ? -7.728 -9.049 16.900 1.00 97.31 97 TRP A N 1
ATOM 820 C CA . TRP A 1 97 ? -8.125 -8.882 15.499 1.00 97.31 97 TRP A CA 1
ATOM 821 C C . TRP A 1 97 ? -8.392 -10.195 14.767 1.00 97.31 97 TRP A C 1
ATOM 823 O O . TRP A 1 97 ? -9.091 -10.177 13.759 1.00 97.31 97 TRP A O 1
ATOM 833 N N . ASP A 1 98 ? -7.898 -11.330 15.271 1.00 97.88 98 ASP A N 1
ATOM 834 C CA . ASP A 1 98 ? -8.236 -12.657 14.733 1.00 97.88 98 ASP A CA 1
ATOM 835 C C . ASP A 1 98 ? -9.721 -13.003 14.929 1.00 97.88 98 ASP A C 1
ATOM 837 O O . ASP A 1 98 ? -10.264 -13.866 14.244 1.00 97.88 98 ASP A O 1
ATOM 841 N N . SER A 1 99 ? -10.389 -12.348 15.882 1.00 97.50 99 SER A N 1
ATOM 842 C CA . SER A 1 99 ? -11.822 -12.528 16.150 1.00 97.50 99 SER A CA 1
ATOM 843 C C . SER A 1 99 ? -12.676 -11.347 15.687 1.00 97.50 99 SER A C 1
ATOM 845 O O . SER A 1 99 ? -13.903 -11.423 15.758 1.00 97.50 99 SER A O 1
ATOM 847 N N . GLU A 1 100 ? -12.054 -10.253 15.249 1.00 97.00 100 GLU A N 1
ATOM 848 C CA . GLU A 1 100 ? -12.747 -9.073 14.739 1.00 97.00 100 GLU A CA 1
ATOM 849 C C . GLU A 1 100 ? -13.104 -9.294 13.263 1.00 97.00 100 GLU A C 1
ATOM 851 O O . GLU A 1 100 ? -12.192 -9.472 12.459 1.00 97.00 100 GLU A O 1
ATOM 856 N N . PRO A 1 101 ? -14.392 -9.294 12.874 1.00 96.94 101 PRO A N 1
ATOM 857 C CA . PRO A 1 101 ? -14.775 -9.489 11.479 1.00 96.94 101 PRO A CA 1
ATOM 858 C C . PRO A 1 101 ? -14.224 -8.385 10.575 1.00 96.94 101 PRO A C 1
ATOM 860 O O . PRO A 1 101 ? -14.314 -7.199 10.907 1.00 96.94 101 PRO A O 1
ATOM 863 N N . PHE A 1 102 ? -13.704 -8.758 9.405 1.00 96.81 102 PHE A N 1
ATOM 864 C CA . PHE A 1 102 ? -13.341 -7.773 8.393 1.00 96.81 102 PHE A CA 1
ATOM 865 C C . PHE A 1 102 ? -14.586 -7.302 7.640 1.00 96.81 102 PHE A C 1
ATOM 867 O O . PHE A 1 102 ? -15.183 -8.030 6.850 1.00 96.81 102 PHE A O 1
ATOM 874 N N . GLU A 1 103 ? -14.964 -6.047 7.868 1.00 94.44 103 GLU A N 1
ATOM 875 C CA . GLU A 1 103 ? -16.040 -5.389 7.135 1.00 94.44 103 GLU A CA 1
ATOM 876 C C . GLU A 1 103 ? -15.479 -4.180 6.394 1.00 94.44 103 GLU A C 1
ATOM 878 O O . GLU A 1 103 ? -15.102 -3.185 7.022 1.00 94.44 103 GLU A O 1
ATOM 883 N N . SER A 1 104 ? -15.480 -4.226 5.063 1.00 94.50 104 SER A N 1
ATOM 884 C CA . SER A 1 104 ? -15.062 -3.096 4.237 1.00 94.50 104 SER A CA 1
ATOM 885 C C . SER A 1 104 ? -16.010 -2.847 3.076 1.00 94.50 104 SER A C 1
ATOM 887 O O . SER A 1 104 ? -16.513 -3.786 2.460 1.00 94.50 104 SER A O 1
ATOM 889 N N . SER A 1 105 ? -16.229 -1.572 2.747 1.00 95.00 105 SER A N 1
ATOM 890 C CA . SER A 1 105 ? -16.929 -1.190 1.515 1.00 95.00 105 SER A CA 1
ATOM 891 C C . SER A 1 105 ? -16.164 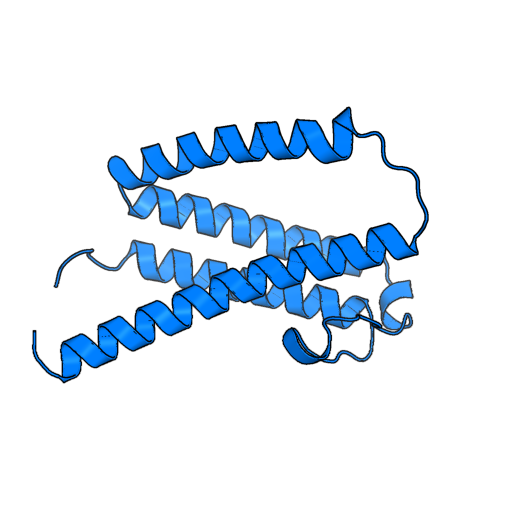-1.569 0.240 1.00 95.00 105 SER A C 1
ATOM 893 O O . SER A 1 105 ? -16.767 -1.578 -0.830 1.00 95.00 105 SER A O 1
ATOM 895 N N . PHE A 1 106 ? -14.883 -1.936 0.358 1.00 94.69 106 PHE A N 1
ATOM 896 C CA . PHE A 1 106 ? -14.007 -2.340 -0.745 1.00 94.69 106 PHE A CA 1
ATOM 897 C C . PHE A 1 106 ? -13.756 -3.856 -0.805 1.00 94.69 106 PHE A C 1
ATOM 899 O O . PHE A 1 106 ? -12.923 -4.306 -1.587 1.00 94.69 106 PHE A O 1
ATOM 906 N N . ALA A 1 107 ? -14.453 -4.667 0.002 1.00 93.62 107 ALA A N 1
ATOM 907 C CA . ALA A 1 107 ? -14.223 -6.116 0.063 1.00 93.62 107 ALA A CA 1
ATOM 908 C C . ALA A 1 107 ? -14.443 -6.829 -1.288 1.00 93.62 107 ALA A C 1
ATOM 910 O O . ALA A 1 107 ? -13.757 -7.802 -1.590 1.00 93.62 107 ALA A O 1
ATOM 911 N N . ASP A 1 108 ? -15.352 -6.329 -2.129 1.00 94.19 108 ASP A N 1
ATOM 912 C CA . ASP A 1 108 ? -15.594 -6.892 -3.464 1.00 94.19 108 ASP A CA 1
ATOM 913 C C . ASP A 1 108 ? -14.438 -6.646 -4.447 1.00 94.19 108 ASP A C 1
ATOM 915 O O . ASP A 1 108 ? -14.269 -7.420 -5.391 1.00 94.19 108 ASP A O 1
ATOM 919 N N . ASP A 1 109 ? -13.639 -5.601 -4.219 1.00 93.25 109 ASP A N 1
ATOM 920 C CA . ASP A 1 109 ? -12.506 -5.240 -5.070 1.00 93.25 109 ASP A CA 1
ATOM 921 C C . ASP A 1 109 ? -11.177 -5.788 -4.524 1.00 93.25 109 ASP A C 1
ATOM 923 O O . ASP A 1 109 ? -10.353 -6.294 -5.285 1.00 93.25 109 ASP A O 1
ATOM 927 N N . PHE A 1 110 ? -10.975 -5.713 -3.205 1.00 93.50 110 PHE A N 1
ATOM 928 C CA . PHE A 1 110 ? -9.736 -6.132 -2.547 1.00 93.50 110 PHE A CA 1
ATOM 929 C C . PHE A 1 110 ? -9.737 -7.612 -2.143 1.00 93.50 110 PHE A C 1
ATOM 931 O O . PHE A 1 110 ? -8.737 -8.309 -2.306 1.00 93.50 110 PHE A O 1
ATOM 938 N N . GLY A 1 111 ? -10.859 -8.104 -1.620 1.00 94.50 111 GLY A N 1
ATOM 939 C CA . GLY A 1 111 ? -10.988 -9.464 -1.113 1.00 94.50 111 GLY A CA 1
ATOM 940 C C . GLY A 1 111 ? -11.881 -9.562 0.121 1.00 94.50 111 GLY A C 1
ATOM 941 O O . GLY A 1 111 ? -12.005 -8.630 0.919 1.00 94.50 111 GLY A O 1
ATOM 942 N N . HIS A 1 112 ? -12.485 -10.740 0.281 1.00 96.31 112 HIS A N 1
ATOM 943 C CA . HIS A 1 112 ? -13.259 -11.109 1.463 1.00 96.31 112 HIS A CA 1
ATOM 944 C C . HIS A 1 112 ? -12.380 -11.926 2.408 1.00 96.31 112 HIS A C 1
ATOM 946 O O . HIS A 1 112 ? -11.766 -12.909 1.989 1.00 96.31 112 HIS A O 1
ATOM 952 N N . PHE A 1 113 ? -12.355 -11.532 3.679 1.00 97.31 113 PHE A N 1
ATOM 953 C CA . PHE A 1 113 ? -11.559 -12.164 4.729 1.00 97.31 113 PHE A CA 1
ATOM 954 C C . PHE A 1 113 ? -12.432 -12.422 5.952 1.00 97.31 113 PHE A C 1
ATOM 956 O O . PHE A 1 113 ? -13.349 -11.651 6.234 1.00 97.31 113 PHE A O 1
ATOM 963 N N . ASP A 1 114 ? -12.140 -13.496 6.684 1.00 96.94 114 ASP A N 1
ATOM 964 C CA . ASP A 1 114 ? -12.917 -13.862 7.871 1.00 96.94 114 ASP A CA 1
ATOM 965 C C . ASP A 1 114 ? -12.670 -12.883 9.030 1.00 96.94 114 ASP A C 1
ATOM 967 O O . ASP A 1 114 ? -13.585 -12.586 9.802 1.00 96.94 114 ASP A O 1
ATOM 971 N N . SER A 1 115 ? -11.448 -12.350 9.134 1.00 98.00 115 SER A N 1
ATOM 972 C CA . SER A 1 115 ? -11.034 -11.466 10.222 1.00 98.00 115 SER A CA 1
ATOM 973 C C . SER A 1 115 ? -10.205 -10.267 9.755 1.00 98.00 115 SER A C 1
ATOM 975 O O . SER A 1 115 ? -9.594 -10.276 8.682 1.00 98.00 115 SER A O 1
ATOM 977 N N . LEU A 1 116 ? -10.151 -9.227 10.590 1.00 97.44 116 LEU A N 1
ATOM 978 C CA . LEU A 1 116 ? -9.308 -8.053 10.380 1.00 97.44 116 LEU A CA 1
ATOM 979 C C . LEU A 1 116 ? -7.823 -8.440 10.336 1.00 97.44 116 LEU A C 1
ATOM 981 O O . LEU A 1 116 ? -7.064 -7.896 9.533 1.00 97.44 116 LEU A O 1
ATOM 985 N N . ALA A 1 117 ? -7.416 -9.413 11.157 1.00 97.94 117 ALA A N 1
ATOM 986 C CA . ALA A 1 117 ? -6.066 -9.960 11.111 1.00 97.94 117 ALA A CA 1
ATOM 987 C C . ALA A 1 117 ? -5.756 -10.600 9.750 1.00 97.94 117 ALA A C 1
ATOM 989 O O . ALA A 1 117 ? -4.664 -10.396 9.224 1.00 97.94 117 ALA A O 1
ATOM 990 N N . ASP A 1 118 ? -6.704 -11.324 9.150 1.00 98.19 118 ASP A N 1
ATOM 991 C CA . ASP A 1 118 ? -6.507 -11.952 7.838 1.00 98.19 118 ASP A CA 1
ATOM 992 C C . ASP A 1 118 ? -6.394 -10.926 6.710 1.00 98.19 118 ASP A C 1
ATOM 994 O O . ASP A 1 118 ? -5.536 -11.081 5.841 1.00 98.19 118 ASP A O 1
ATOM 998 N N . ALA A 1 119 ? -7.168 -9.839 6.764 1.00 97.75 119 ALA A N 1
ATOM 999 C CA . ALA A 1 119 ? -7.023 -8.733 5.821 1.00 97.75 119 ALA A CA 1
ATOM 1000 C C . ALA A 1 119 ? -5.620 -8.100 5.904 1.00 97.75 119 ALA A C 1
ATOM 1002 O O . ALA A 1 119 ? -4.948 -7.955 4.886 1.00 97.75 119 ALA A O 1
ATOM 1003 N N . PHE A 1 120 ? -5.117 -7.793 7.107 1.00 98.00 120 PHE A N 1
ATOM 1004 C CA . PHE A 1 120 ? -3.762 -7.242 7.262 1.00 98.00 120 PHE A CA 1
ATOM 1005 C C . PHE A 1 120 ? -2.650 -8.246 6.935 1.00 98.00 120 PHE A C 1
ATOM 1007 O O . PHE A 1 120 ? -1.593 -7.848 6.442 1.00 98.00 120 PHE A O 1
ATOM 1014 N N . ARG A 1 121 ? -2.870 -9.548 7.158 1.00 98.06 121 ARG A N 1
ATOM 1015 C CA . ARG A 1 121 ? -1.945 -10.589 6.689 1.00 98.06 121 ARG A CA 1
ATOM 1016 C C . ARG A 1 121 ? -1.898 -10.651 5.168 1.00 98.06 121 ARG A C 1
ATOM 1018 O O . ARG A 1 121 ? -0.812 -10.835 4.627 1.00 98.06 121 ARG A O 1
ATOM 1025 N N . GLN A 1 122 ? -3.038 -10.492 4.493 1.00 97.94 122 GLN A N 1
ATOM 1026 C CA . GLN A 1 122 ? -3.068 -10.405 3.036 1.00 97.94 122 GLN A CA 1
ATOM 1027 C C . GLN A 1 122 ? -2.307 -9.173 2.550 1.00 97.94 122 GLN A C 1
ATOM 1029 O O . GLN A 1 122 ? -1.461 -9.326 1.680 1.00 97.94 122 GLN A O 1
ATOM 1034 N N . ILE A 1 123 ? -2.536 -8.000 3.150 1.00 97.75 123 ILE A N 1
ATOM 1035 C CA . ILE A 1 123 ? -1.786 -6.780 2.814 1.00 97.75 123 ILE A CA 1
ATOM 1036 C C . ILE A 1 123 ? -0.281 -7.040 2.945 1.00 97.75 123 ILE A C 1
ATOM 1038 O O . ILE A 1 123 ? 0.450 -6.900 1.977 1.00 97.75 123 ILE A O 1
ATOM 1042 N N . GLY A 1 124 ? 0.192 -7.540 4.093 1.00 97.44 124 GLY A N 1
ATOM 1043 C CA . GLY A 1 124 ? 1.620 -7.834 4.254 1.00 97.44 124 GLY A CA 1
ATOM 1044 C C . GLY A 1 124 ? 2.147 -8.939 3.322 1.00 97.44 124 GLY A C 1
ATOM 1045 O O . GLY A 1 124 ? 3.332 -8.954 2.992 1.00 97.44 124 GLY A O 1
ATOM 1046 N N . HIS A 1 125 ? 1.292 -9.861 2.868 1.00 97.69 125 HIS A N 1
ATOM 1047 C CA . HIS A 1 125 ? 1.646 -10.811 1.814 1.00 97.69 125 HIS A CA 1
ATOM 1048 C C . HIS A 1 125 ? 1.789 -10.121 0.448 1.00 97.69 125 HIS A C 1
ATOM 1050 O O . HIS A 1 125 ? 2.715 -10.461 -0.289 1.00 97.69 125 HIS A O 1
ATOM 1056 N N . ASP A 1 126 ? 0.912 -9.175 0.110 1.00 97.00 126 ASP A N 1
ATOM 1057 C CA . ASP A 1 126 ? 1.006 -8.378 -1.117 1.00 97.00 126 ASP A CA 1
ATOM 1058 C C . ASP A 1 126 ? 2.339 -7.614 -1.153 1.00 97.00 126 ASP A C 1
ATOM 1060 O O . ASP A 1 126 ? 3.088 -7.758 -2.121 1.00 97.00 126 ASP A O 1
ATOM 1064 N N . GLU A 1 127 ? 2.734 -6.976 -0.042 1.00 97.25 127 GLU A N 1
ATOM 1065 C CA . GLU A 1 127 ? 4.037 -6.292 0.053 1.00 97.25 127 GLU A CA 1
ATOM 1066 C C . GLU A 1 127 ? 5.202 -7.253 -0.191 1.00 97.25 127 GLU A C 1
ATOM 1068 O O . GLU A 1 127 ? 6.159 -6.965 -0.917 1.00 97.25 127 GLU A O 1
ATOM 1073 N N . ARG A 1 128 ? 5.116 -8.478 0.338 1.00 96.81 128 ARG A N 1
ATOM 1074 C CA . ARG A 1 128 ? 6.127 -9.501 0.058 1.00 96.81 128 ARG A CA 1
ATOM 1075 C C . ARG A 1 128 ? 6.227 -9.806 -1.439 1.00 96.81 128 ARG A C 1
ATOM 1077 O O . ARG A 1 128 ? 7.334 -10.034 -1.938 1.00 96.81 128 ARG A O 1
ATOM 1084 N N . VAL A 1 129 ? 5.104 -9.855 -2.153 1.00 96.12 129 VAL A N 1
ATOM 1085 C CA . VAL A 1 129 ? 5.084 -10.067 -3.606 1.00 96.12 129 VAL A CA 1
ATOM 1086 C C . VAL A 1 129 ? 5.718 -8.873 -4.324 1.00 96.12 129 VAL A C 1
ATOM 1088 O O . VAL A 1 129 ? 6.648 -9.087 -5.108 1.00 96.12 129 VAL A O 1
ATOM 1091 N N . HIS A 1 130 ? 5.331 -7.642 -3.983 1.00 94.06 130 HIS A N 1
ATOM 1092 C CA . HIS A 1 130 ? 5.897 -6.413 -4.554 1.00 94.06 130 HIS A CA 1
ATOM 1093 C C . HIS A 1 130 ? 7.417 -6.315 -4.344 1.00 94.06 130 HIS A C 1
ATOM 1095 O O . HIS A 1 130 ? 8.173 -5.918 -5.247 1.00 94.06 130 HIS A O 1
ATOM 1101 N N . LYS A 1 131 ? 7.911 -6.769 -3.183 1.00 94.81 131 LYS A N 1
ATOM 1102 C CA . LYS A 1 131 ? 9.347 -6.868 -2.890 1.00 94.81 131 LYS A CA 1
ATOM 1103 C C . LYS A 1 131 ? 10.054 -7.787 -3.876 1.00 94.81 131 LYS A C 1
ATOM 1105 O O . LYS A 1 131 ? 11.041 -7.398 -4.505 1.00 94.81 131 LYS A O 1
ATOM 1110 N N . LEU A 1 132 ? 9.548 -9.012 -4.023 1.00 94.88 132 LEU A N 1
ATOM 1111 C CA . LEU A 1 132 ? 10.136 -10.029 -4.898 1.00 94.88 132 LEU A CA 1
ATOM 1112 C C . LEU A 1 132 ? 10.117 -9.583 -6.366 1.00 94.88 132 LEU A C 1
ATOM 1114 O O . LEU A 1 132 ? 11.057 -9.854 -7.119 1.00 94.88 132 LEU A O 1
ATOM 1118 N N . GLU A 1 133 ? 9.075 -8.866 -6.781 1.00 91.88 133 GLU A N 1
ATOM 1119 C CA . GLU A 1 133 ? 8.982 -8.277 -8.114 1.00 91.88 133 GLU A CA 1
ATOM 1120 C C . GLU A 1 133 ? 10.009 -7.162 -8.320 1.00 91.88 133 GLU A C 1
ATOM 1122 O O . GLU A 1 133 ? 10.714 -7.152 -9.338 1.00 91.88 133 GLU A O 1
ATOM 1127 N N . SER A 1 134 ? 10.174 -6.282 -7.332 1.00 90.94 134 SER A N 1
ATOM 1128 C CA . SER A 1 134 ? 11.194 -5.230 -7.325 1.00 90.94 134 SER A CA 1
ATOM 1129 C C . SER A 1 134 ? 12.605 -5.816 -7.447 1.00 90.94 134 SER A C 1
ATOM 1131 O O . SER A 1 134 ? 13.368 -5.422 -8.338 1.00 90.94 134 SER A O 1
A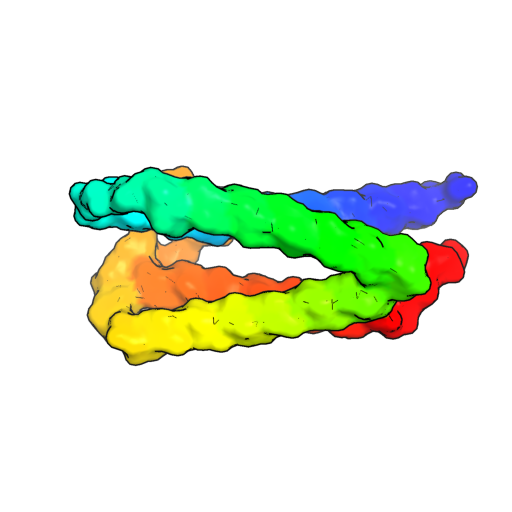TOM 1133 N N . GLU A 1 135 ? 12.940 -6.828 -6.642 1.00 92.75 135 GLU A N 1
ATOM 1134 C CA . GLU A 1 135 ? 14.218 -7.548 -6.712 1.00 92.75 135 GLU A CA 1
ATOM 1135 C C . GLU A 1 135 ? 14.434 -8.214 -8.080 1.00 92.75 135 GLU A C 1
ATOM 1137 O O . GLU A 1 135 ? 15.515 -8.125 -8.678 1.00 92.75 135 GLU A O 1
ATOM 1142 N N . ALA A 1 136 ? 13.393 -8.837 -8.638 1.00 90.31 136 ALA A N 1
ATOM 1143 C CA . ALA A 1 136 ? 13.463 -9.439 -9.962 1.00 90.31 136 ALA A CA 1
ATOM 1144 C C . ALA A 1 136 ? 13.711 -8.387 -11.057 1.00 90.31 136 ALA A C 1
ATOM 1146 O O . ALA A 1 136 ? 14.454 -8.647 -12.011 1.00 90.31 136 ALA A O 1
ATOM 1147 N N . LEU A 1 137 ? 13.122 -7.193 -10.940 1.00 86.31 137 LEU A N 1
ATOM 1148 C CA . LEU A 1 137 ? 13.306 -6.088 -11.884 1.00 86.31 137 LEU A CA 1
ATOM 1149 C C . LEU A 1 137 ? 14.705 -5.465 -11.806 1.00 86.31 137 LEU A C 1
ATOM 1151 O O . LEU A 1 137 ? 15.225 -5.064 -12.849 1.00 86.31 137 LEU A O 1
ATOM 1155 N N . MET A 1 138 ? 15.366 -5.473 -10.642 1.00 86.38 138 MET A N 1
ATOM 1156 C CA . MET A 1 138 ? 16.757 -5.003 -10.499 1.00 86.38 138 MET A CA 1
ATOM 1157 C C . MET A 1 138 ? 17.733 -5.725 -11.438 1.00 86.38 138 MET A C 1
ATOM 1159 O O . MET A 1 138 ? 18.730 -5.142 -11.867 1.00 86.38 138 MET A O 1
ATOM 1163 N N . THR A 1 139 ? 17.458 -6.993 -11.754 1.00 80.62 139 THR A N 1
ATOM 1164 C CA . THR A 1 139 ? 18.341 -7.849 -12.565 1.00 80.62 139 THR A CA 1
ATOM 1165 C C . THR A 1 139 ? 18.019 -7.823 -14.063 1.00 80.62 139 THR A C 1
ATOM 1167 O O . THR A 1 139 ? 18.791 -8.347 -14.872 1.00 80.62 139 THR A O 1
ATOM 1170 N N . LYS A 1 140 ? 16.903 -7.196 -14.470 1.00 75.75 140 LYS A N 1
ATOM 1171 C CA . LYS A 1 140 ? 16.452 -7.164 -15.869 1.00 75.75 140 LYS A CA 1
ATOM 1172 C C . LYS A 1 140 ? 16.961 -5.903 -16.591 1.00 75.75 140 LYS A C 1
ATOM 1174 O O . LYS A 1 140 ? 16.692 -4.789 -16.147 1.00 75.75 140 LYS A O 1
ATOM 1179 N N . PRO A 1 141 ? 17.645 -6.028 -17.746 1.00 58.88 141 PRO A N 1
ATOM 1180 C CA . PRO A 1 141 ? 18.024 -4.867 -18.548 1.00 58.88 141 PRO A CA 1
ATOM 1181 C C . PRO A 1 141 ? 16.791 -4.174 -19.155 1.00 58.88 141 PRO A C 1
ATOM 1183 O O . PRO A 1 141 ? 15.858 -4.828 -19.617 1.00 58.88 141 PRO A O 1
ATOM 1186 N N . ARG A 1 142 ? 16.811 -2.831 -19.177 1.00 58.53 142 ARG A N 1
ATOM 1187 C CA . ARG A 1 142 ? 15.684 -1.963 -19.584 1.00 58.53 142 ARG A CA 1
ATOM 1188 C C . ARG A 1 142 ? 15.274 -2.106 -21.054 1.00 58.53 142 ARG A C 1
ATOM 1190 O O . ARG A 1 142 ? 14.126 -1.842 -21.394 1.00 58.53 142 ARG A O 1
ATOM 1197 N N . PHE A 1 143 ? 16.211 -2.501 -21.910 1.00 46.62 143 PHE A N 1
ATOM 1198 C CA . PHE A 1 143 ? 16.005 -2.663 -23.343 1.00 46.62 143 PHE A CA 1
ATOM 1199 C C . PHE A 1 143 ? 16.463 -4.060 -23.770 1.00 46.62 143 PHE A C 1
ATOM 1201 O O . PHE A 1 143 ? 17.636 -4.408 -23.616 1.00 46.62 143 PHE A O 1
ATOM 1208 N N . ARG A 1 144 ? 15.526 -4.842 -24.301 1.00 43.09 144 ARG A N 1
ATOM 1209 C CA . ARG A 1 144 ? 15.773 -5.954 -25.216 1.00 43.09 144 ARG A CA 1
ATOM 1210 C C . ARG A 1 144 ? 14.926 -5.719 -26.450 1.00 43.09 144 ARG A C 1
ATOM 1212 O O . ARG A 1 144 ? 13.759 -5.315 -26.252 1.00 43.09 144 ARG A O 1
#

Secondary structure (DSSP, 8-state):
--HHHHHHHHHHHHHHHHHHHHHHHHHHHHHHHHHHTTPPPPHIIIIIHHHHHHHHHHHHHHHHHHH-HHHHHHHHHHHHHHHHHHHHHHHHH-GGGGSS----TTHHHH---SSHHHHHHHHHHHHHHHHHHHHHHHTS-S--

Radius of gyration: 17.86 Å; chains: 1; bounding box: 38×32×53 Å